Protein AF-A0A3B0MJL7-F1 (afdb_monomer_lite)

pLDDT: mean 82.24, std 12.39, range [51.03, 96.12]

Foldseek 3Di:
DVVVVVVVVVVVVVVVCCVPVNDPPDPDDDPDDDPVRVVVVVVVVVVVVCCVVPVPVVVVVVVVVVVVVVVVVVVVVVVVPD

Structure (mmCIF, N/CA/C/O backbone):
data_AF-A0A3B0MJL7-F1
#
_entry.id   AF-A0A3B0MJL7-F1
#
loop_
_atom_site.group_PDB
_atom_site.id
_atom_site.type_symbol
_atom_site.label_atom_id
_atom_site.label_alt_id
_atom_site.label_comp_id
_atom_site.label_asym_id
_atom_site.label_entity_id
_atom_site.label_seq_id
_atom_site.pdbx_PDB_ins_code
_atom_site.Cartn_x
_atom_site.Cartn_y
_atom_site.Cartn_z
_atom_site.occupancy
_atom_site.B_iso_or_equiv
_atom_site.auth_seq_id
_atom_site.auth_comp_id
_atom_site.auth_asym_id
_atom_site.auth_atom_id
_atom_site.pdbx_PDB_model_num
ATOM 1 N N . MET A 1 1 ? 17.879 2.313 1.517 1.00 71.81 1 MET A N 1
ATOM 2 C CA . MET A 1 1 ? 16.622 1.680 1.054 1.00 71.81 1 MET A CA 1
ATOM 3 C C . MET A 1 1 ? 15.882 0.970 2.191 1.00 71.81 1 MET A C 1
ATOM 5 O O . MET A 1 1 ? 14.713 1.259 2.385 1.00 71.81 1 MET A O 1
ATOM 9 N N . VAL A 1 2 ? 16.551 0.137 3.002 1.00 90.75 2 VAL A N 1
ATOM 10 C CA . VAL A 1 2 ? 15.909 -0.627 4.099 1.00 90.75 2 VAL A CA 1
ATOM 11 C C . VAL A 1 2 ? 15.300 0.256 5.196 1.00 90.75 2 VAL A C 1
ATOM 13 O O . VAL A 1 2 ? 14.169 0.012 5.598 1.00 90.75 2 VAL A O 1
ATOM 16 N N . PHE A 1 3 ? 15.985 1.325 5.623 1.00 91.38 3 PHE A N 1
ATOM 17 C CA . PHE A 1 3 ? 15.465 2.216 6.671 1.00 91.38 3 PHE A CA 1
ATOM 18 C C . PHE A 1 3 ? 14.083 2.804 6.341 1.00 91.38 3 PHE A C 1
ATOM 20 O O . PHE A 1 3 ? 13.239 2.872 7.223 1.00 91.38 3 PHE A O 1
ATOM 27 N N . GLY A 1 4 ? 13.809 3.150 5.076 1.00 90.56 4 GLY A N 1
ATOM 28 C CA . GLY A 1 4 ? 12.499 3.680 4.673 1.00 90.56 4 GLY A CA 1
ATOM 29 C C . GLY A 1 4 ? 11.361 2.668 4.845 1.00 90.56 4 GLY A C 1
ATOM 30 O O . GLY A 1 4 ? 10.291 3.023 5.327 1.00 90.56 4 GLY A O 1
ATOM 31 N N . VAL A 1 5 ? 11.614 1.392 4.531 1.00 95.19 5 VAL A N 1
ATOM 32 C CA . VAL A 1 5 ? 10.640 0.306 4.744 1.00 95.19 5 VAL A CA 1
ATOM 33 C C . VAL A 1 5 ? 10.438 0.037 6.238 1.00 95.19 5 VAL A C 1
ATOM 35 O O . VAL A 1 5 ? 9.314 -0.218 6.669 1.00 95.19 5 VAL A O 1
ATOM 38 N N . VAL A 1 6 ? 11.504 0.146 7.039 1.00 95.12 6 VAL A N 1
ATOM 39 C CA . VAL A 1 6 ? 11.428 0.001 8.501 1.00 95.12 6 VAL A CA 1
ATOM 40 C C . VAL A 1 6 ? 10.536 1.088 9.106 1.00 95.12 6 VAL A C 1
ATOM 42 O O . VAL A 1 6 ? 9.615 0.754 9.846 1.00 95.12 6 VAL A O 1
ATOM 45 N N . PHE A 1 7 ? 10.734 2.361 8.745 1.00 94.50 7 PHE A N 1
ATOM 46 C CA . PHE A 1 7 ? 9.879 3.456 9.224 1.00 94.50 7 PHE A CA 1
ATOM 47 C C . PHE A 1 7 ? 8.421 3.293 8.777 1.00 94.50 7 PHE A C 1
ATOM 49 O O . PHE A 1 7 ? 7.529 3.334 9.618 1.00 94.50 7 PHE A O 1
ATOM 56 N N . ALA A 1 8 ? 8.177 2.986 7.497 1.00 93.00 8 ALA A N 1
ATOM 57 C CA . ALA A 1 8 ? 6.823 2.752 6.986 1.00 93.00 8 ALA A CA 1
ATOM 58 C C . ALA A 1 8 ? 6.089 1.628 7.742 1.00 93.00 8 ALA A C 1
ATOM 60 O O . ALA A 1 8 ? 4.890 1.723 7.997 1.00 93.00 8 ALA A O 1
ATOM 61 N N . SER A 1 9 ? 6.814 0.574 8.130 1.00 94.69 9 SER A N 1
ATOM 62 C CA . SER A 1 9 ? 6.251 -0.525 8.921 1.00 94.69 9 SER A CA 1
ATOM 63 C C . SER A 1 9 ? 5.882 -0.077 10.337 1.00 94.69 9 SER A C 1
ATOM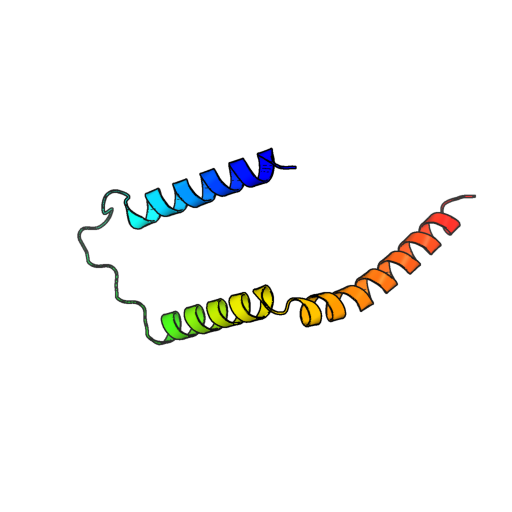 65 O O . SER A 1 9 ? 4.823 -0.451 10.836 1.00 94.69 9 SER A O 1
ATOM 67 N N . ILE A 1 10 ? 6.726 0.737 10.981 1.00 95.56 10 ILE A N 1
ATOM 68 C CA . ILE A 1 10 ? 6.469 1.269 12.327 1.00 95.56 10 ILE A CA 1
ATOM 69 C C . ILE A 1 10 ? 5.230 2.173 12.320 1.00 95.56 10 ILE A C 1
ATOM 71 O O . ILE A 1 10 ? 4.348 1.975 13.154 1.00 95.56 10 ILE A O 1
ATOM 75 N N . ASP A 1 11 ? 5.124 3.103 11.367 1.00 92.62 11 ASP A N 1
ATOM 76 C CA . ASP A 1 11 ? 3.970 4.009 11.262 1.00 92.62 11 ASP A CA 1
ATOM 77 C C . ASP A 1 11 ? 2.668 3.245 10.975 1.00 92.62 11 ASP A C 1
ATOM 79 O O . ASP A 1 11 ? 1.640 3.504 11.604 1.00 92.62 11 ASP A O 1
ATOM 83 N N . ALA A 1 12 ? 2.710 2.249 10.082 1.00 92.00 12 ALA A N 1
ATOM 84 C CA . ALA A 1 12 ? 1.555 1.399 9.792 1.00 92.00 12 ALA A CA 1
ATOM 85 C C . ALA A 1 12 ? 1.084 0.617 11.033 1.00 92.00 12 ALA A C 1
ATOM 87 O O . ALA A 1 12 ? -0.119 0.531 11.297 1.00 92.00 12 ALA A O 1
ATOM 88 N N . LEU A 1 13 ? 2.022 0.077 11.821 1.00 92.19 13 LEU A N 1
ATOM 89 C CA . LEU A 1 13 ? 1.714 -0.624 13.070 1.00 92.19 13 LEU A CA 1
ATOM 90 C C . LEU A 1 13 ? 1.163 0.323 14.136 1.00 92.19 13 LEU A C 1
ATOM 92 O O . LEU A 1 13 ? 0.173 -0.008 14.789 1.00 92.19 13 LEU A O 1
ATOM 96 N N . TRP A 1 14 ? 1.770 1.498 14.302 1.00 91.75 14 TRP A N 1
ATOM 97 C CA . TRP A 1 14 ? 1.321 2.495 15.268 1.00 91.75 14 TRP A CA 1
ATOM 98 C C . TRP A 1 14 ? -0.099 2.985 14.951 1.00 91.75 14 TRP A C 1
ATOM 100 O O . TRP A 1 14 ? -0.949 3.021 15.842 1.00 91.75 14 TRP A O 1
ATOM 110 N N . MET A 1 15 ? -0.403 3.232 13.671 1.00 90.69 15 MET A N 1
ATOM 111 C CA . MET A 1 15 ? -1.751 3.573 13.207 1.00 90.69 15 MET A CA 1
ATOM 112 C C . MET A 1 15 ? -2.763 2.462 13.526 1.00 90.69 15 MET A C 1
ATOM 114 O O . MET A 1 15 ? -3.833 2.742 14.067 1.00 90.69 15 MET A O 1
ATOM 118 N N . MET A 1 16 ? -2.435 1.197 13.234 1.00 89.31 16 MET A N 1
ATOM 119 C CA . MET A 1 16 ? -3.310 0.054 13.530 1.00 89.31 16 MET A CA 1
ATOM 120 C C . MET A 1 16 ? -3.602 -0.050 15.033 1.00 89.31 16 MET A C 1
ATOM 122 O O . MET A 1 16 ? -4.753 -0.216 15.440 1.00 89.31 16 MET A O 1
ATOM 126 N N . GLN A 1 17 ? -2.571 0.087 15.869 1.00 86.56 17 GLN A N 1
ATOM 127 C CA . GLN A 1 17 ? -2.719 0.044 17.322 1.00 86.56 17 GLN A CA 1
ATOM 128 C C . GLN A 1 17 ? -3.604 1.185 17.828 1.00 86.56 1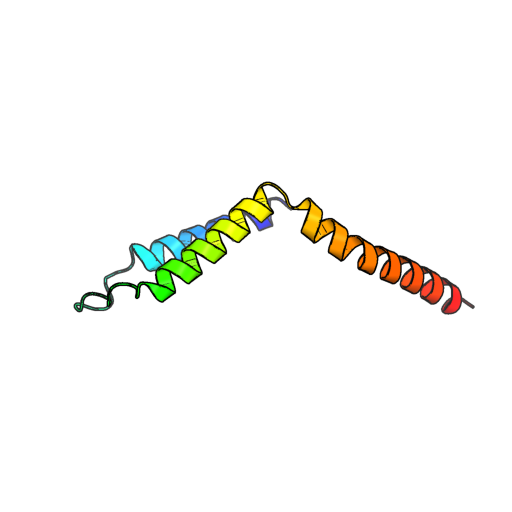7 GLN A C 1
ATOM 130 O O . GLN A 1 17 ? -4.520 0.949 18.612 1.00 86.56 17 GLN A O 1
ATOM 135 N N . GLN A 1 18 ? -3.392 2.406 17.339 1.00 84.38 18 GLN A N 1
ATOM 136 C CA . GLN A 1 18 ? -4.174 3.568 17.752 1.00 84.38 18 GLN A CA 1
ATOM 137 C C . GLN A 1 18 ? -5.652 3.466 17.337 1.00 84.38 18 GLN A C 1
ATOM 139 O O . GLN A 1 18 ? -6.527 3.851 18.110 1.00 84.38 18 GLN A O 1
ATOM 144 N N . VAL A 1 19 ? -5.940 2.955 16.137 1.00 83.88 19 VAL A N 1
ATOM 145 C CA . VAL A 1 19 ? -7.309 2.866 15.600 1.00 83.88 19 VAL A CA 1
ATOM 146 C C . VAL A 1 19 ? -8.114 1.738 16.249 1.00 83.88 19 V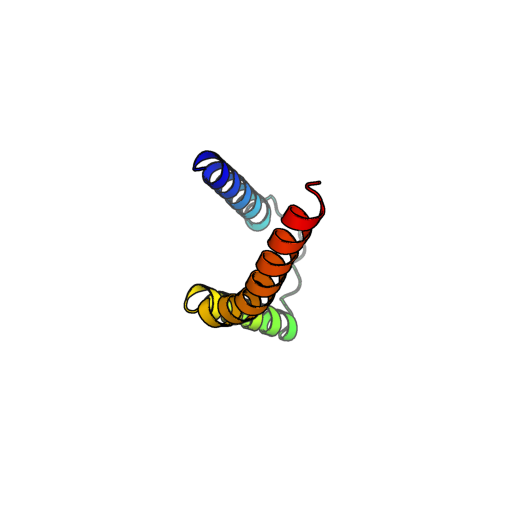AL A C 1
ATOM 148 O O . VAL A 1 19 ? -9.286 1.945 16.557 1.00 83.88 19 VAL A O 1
ATOM 151 N N . TYR A 1 20 ? -7.511 0.565 16.472 1.00 77.75 20 TYR A N 1
ATOM 152 C CA . TYR A 1 20 ? -8.228 -0.613 16.984 1.00 77.75 20 TYR A CA 1
ATOM 153 C C . TYR A 1 20 ? -8.132 -0.795 18.504 1.00 77.75 20 TYR A C 1
ATOM 155 O O . TYR A 1 20 ? -9.070 -1.310 19.106 1.00 77.75 20 TYR A O 1
ATOM 163 N N . TYR A 1 21 ? -7.020 -0.390 19.124 1.00 72.06 21 TYR A N 1
ATOM 164 C CA . TYR A 1 21 ? -6.750 -0.583 20.558 1.00 72.06 21 TYR A CA 1
ATOM 165 C C . TYR A 1 21 ? -6.690 0.730 21.349 1.00 72.06 21 TYR A C 1
ATOM 167 O O . TYR A 1 21 ? -6.476 0.709 22.562 1.00 72.06 21 TYR A O 1
ATOM 175 N N . GLY A 1 22 ? -6.872 1.877 20.688 1.00 64.62 22 GLY A N 1
ATOM 176 C CA . GLY A 1 22 ? -7.041 3.155 21.368 1.00 64.62 22 GLY A CA 1
ATOM 177 C C . GLY A 1 22 ? -8.264 3.140 22.286 1.00 64.62 22 GLY A C 1
ATOM 178 O O . GLY A 1 22 ? -9.239 2.428 22.043 1.00 64.62 22 GLY A O 1
ATOM 179 N N . THR A 1 23 ? -8.222 3.935 23.355 1.00 58.72 23 THR A N 1
ATOM 180 C CA . THR A 1 23 ? -9.341 4.115 24.287 1.00 58.72 23 THR A CA 1
ATOM 181 C C . THR A 1 23 ? -10.624 4.395 23.508 1.00 58.72 23 THR A C 1
ATOM 183 O O . THR A 1 23 ? -10.640 5.287 22.658 1.00 58.72 23 THR A O 1
ATOM 186 N N . ALA A 1 24 ? -11.692 3.637 23.786 1.00 58.78 24 ALA A N 1
ATOM 187 C CA . ALA A 1 24 ? -12.974 3.792 23.108 1.00 58.78 24 ALA A CA 1
ATOM 188 C C . ALA A 1 24 ? -13.458 5.242 23.253 1.00 58.78 24 ALA A C 1
ATOM 190 O O . ALA A 1 24 ? -13.955 5.653 24.298 1.00 58.78 24 ALA A O 1
ATOM 191 N N . LYS A 1 25 ? -13.280 6.044 22.198 1.00 57.91 25 LYS A N 1
ATOM 192 C CA . LYS A 1 25 ? -13.622 7.475 22.201 1.00 57.91 25 LYS A CA 1
ATOM 193 C C . LYS A 1 25 ? -15.141 7.704 22.222 1.00 57.91 25 LYS A C 1
ATOM 195 O O . LYS A 1 25 ? -15.591 8.839 22.341 1.00 57.91 25 LYS A O 1
ATOM 200 N N . SER A 1 26 ? -15.935 6.641 22.088 1.00 54.88 26 SER A N 1
ATOM 201 C CA . SER A 1 26 ? -17.389 6.688 22.145 1.00 54.88 26 SER A CA 1
ATOM 202 C C . SER A 1 26 ? -17.944 5.467 22.873 1.00 54.88 26 SER A C 1
ATOM 204 O O . SER A 1 26 ? -17.609 4.335 22.544 1.00 54.88 26 SER A O 1
ATOM 206 N N . GLU A 1 27 ? -18.825 5.719 23.838 1.00 56.25 27 GLU A N 1
ATOM 207 C CA . GLU A 1 27 ? -19.623 4.726 24.572 1.00 56.25 27 GLU A CA 1
ATOM 208 C C . GLU A 1 27 ? -20.763 4.143 23.705 1.00 56.25 27 GLU A C 1
ATOM 210 O O . GLU A 1 27 ? -21.414 3.168 24.071 1.00 56.25 27 GLU A O 1
ATOM 215 N N . LYS A 1 28 ? -21.008 4.728 22.521 1.00 55.50 28 LYS A N 1
ATOM 216 C CA . LYS A 1 28 ? -21.983 4.237 21.543 1.00 55.50 28 LYS A CA 1
ATOM 217 C C . LYS A 1 28 ? -21.334 3.240 20.592 1.00 55.50 28 LYS A C 1
ATOM 219 O O . LYS A 1 28 ? -20.308 3.534 19.983 1.00 55.50 28 LYS A O 1
ATOM 224 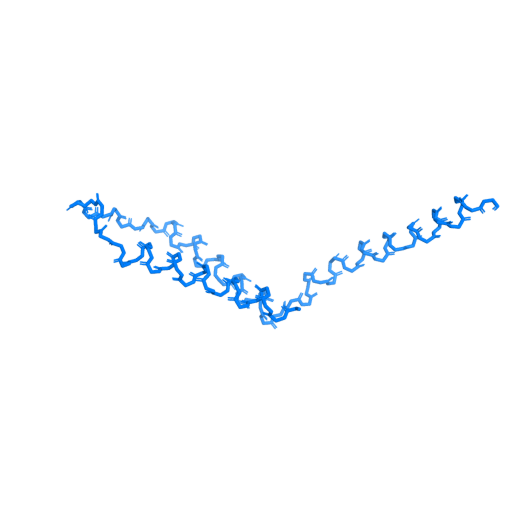N N . ALA A 1 29 ? -21.994 2.095 20.414 1.00 60.22 29 ALA A N 1
ATOM 225 C CA . ALA A 1 29 ? -21.652 1.133 19.377 1.00 60.22 29 ALA A CA 1
ATOM 226 C C . ALA A 1 29 ? -21.585 1.842 18.016 1.00 60.22 29 ALA A C 1
ATOM 228 O O . ALA A 1 29 ? -22.538 2.510 17.604 1.00 60.22 29 ALA A O 1
ATOM 229 N N . LEU A 1 30 ? -20.443 1.715 17.340 1.00 66.06 30 LEU A N 1
ATOM 230 C CA . LEU A 1 30 ? -20.290 2.168 15.964 1.00 66.06 30 LEU A CA 1
ATOM 231 C C . LEU A 1 30 ? -21.364 1.468 15.114 1.00 66.06 30 LEU A C 1
ATOM 233 O O . LEU A 1 30 ? -21.558 0.258 15.280 1.00 66.06 30 LEU A O 1
ATOM 237 N N . PRO A 1 31 ? -22.095 2.196 14.249 1.00 67.19 31 PRO A N 1
ATOM 238 C CA . PRO A 1 31 ? -23.077 1.573 13.375 1.00 67.19 31 PRO A CA 1
ATOM 239 C C . PRO A 1 31 ? -22.394 0.475 12.559 1.00 67.19 31 PRO A C 1
ATOM 241 O O . PRO A 1 31 ? -21.294 0.668 12.040 1.00 67.19 31 PRO A O 1
ATOM 244 N N . ALA A 1 32 ? -23.035 -0.692 12.492 1.00 71.12 32 ALA A N 1
ATOM 245 C CA . ALA A 1 32 ? -22.526 -1.798 11.699 1.00 71.12 32 ALA A CA 1
ATOM 246 C C . ALA A 1 32 ? -22.382 -1.353 10.238 1.00 71.12 32 ALA A C 1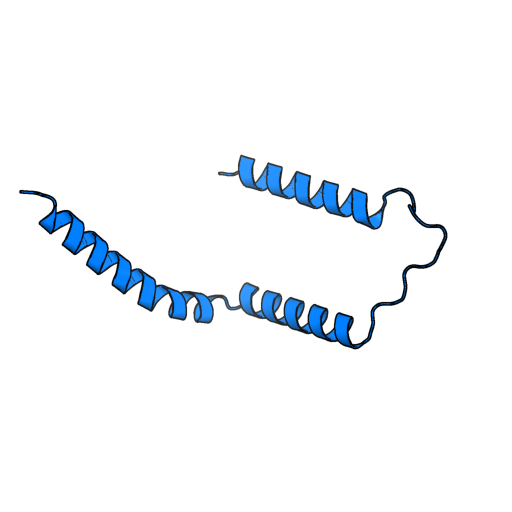
ATOM 248 O O . ALA A 1 32 ? -23.249 -0.646 9.717 1.00 71.12 32 ALA A O 1
ATOM 249 N N . LEU A 1 33 ? -21.287 -1.775 9.600 1.00 76.81 33 LEU A N 1
ATOM 250 C CA . LEU A 1 33 ? -21.024 -1.470 8.197 1.00 76.81 33 LEU A CA 1
ATOM 251 C C . LEU A 1 33 ? -22.227 -1.875 7.347 1.00 76.81 33 LEU A C 1
ATOM 253 O O . LEU A 1 33 ? -22.759 -2.983 7.471 1.00 76.81 33 LEU A O 1
ATOM 257 N N . ASN A 1 34 ? -22.657 -0.971 6.473 1.00 84.62 34 ASN A N 1
ATOM 258 C CA . ASN A 1 34 ? -23.772 -1.248 5.581 1.00 84.62 34 ASN A CA 1
ATOM 259 C C . ASN A 1 34 ? -23.350 -2.334 4.573 1.00 84.62 34 ASN A C 1
ATOM 261 O O . ASN A 1 34 ? -22.195 -2.373 4.148 1.00 84.62 34 ASN A O 1
ATOM 265 N N . GLY A 1 35 ? -24.266 -3.200 4.125 1.00 88.81 35 GLY A N 1
ATOM 266 C CA . GLY A 1 35 ? -23.937 -4.278 3.178 1.00 88.81 35 GLY A CA 1
ATOM 267 C C . GLY A 1 35 ? -23.254 -3.776 1.895 1.00 88.81 35 GLY A C 1
ATOM 268 O O . GLY A 1 35 ? -22.417 -4.468 1.320 1.00 88.81 35 GLY A O 1
ATOM 269 N N . ARG A 1 36 ? -23.539 -2.530 1.489 1.00 90.88 36 ARG A N 1
ATOM 270 C CA . ARG A 1 36 ? -22.845 -1.846 0.384 1.00 90.88 36 ARG A CA 1
ATOM 271 C C . ARG A 1 36 ? -21.382 -1.519 0.693 1.00 90.88 36 ARG A C 1
ATOM 273 O O . ARG A 1 36 ? -20.540 -1.690 -0.179 1.00 90.88 36 ARG A O 1
ATOM 280 N N . GLU A 1 37 ? -21.077 -1.065 1.906 1.00 91.56 37 GLU A N 1
ATOM 281 C CA . GLU A 1 37 ? -19.710 -0.729 2.326 1.00 91.56 37 GLU A CA 1
ATOM 282 C C . GLU A 1 37 ? -18.843 -1.985 2.365 1.00 91.56 37 GLU A C 1
ATOM 284 O O . GLU A 1 37 ? -17.741 -1.991 1.823 1.00 91.56 37 GLU A O 1
ATOM 289 N N . VAL A 1 38 ? -19.382 -3.083 2.907 1.00 91.50 38 VAL A N 1
ATOM 290 C CA . VAL A 1 38 ? -18.703 -4.385 2.907 1.00 91.50 38 VAL A CA 1
ATOM 291 C C . VAL A 1 38 ? -18.450 -4.869 1.480 1.00 91.50 38 VAL A C 1
ATOM 293 O O . VAL A 1 38 ? -17.347 -5.317 1.184 1.00 91.50 38 VAL A O 1
ATOM 296 N N . LEU A 1 39 ? -19.425 -4.736 0.573 1.00 94.88 39 LEU A N 1
ATOM 297 C CA . LEU A 1 39 ? -19.265 -5.122 -0.833 1.00 94.88 39 LEU A CA 1
ATOM 298 C C . LEU A 1 39 ? -18.153 -4.308 -1.519 1.00 94.88 39 LEU A C 1
ATOM 300 O O . LEU A 1 39 ? -17.313 -4.889 -2.208 1.00 94.88 39 LEU A O 1
ATOM 304 N N . VAL A 1 40 ? -18.094 -2.991 -1.293 1.00 95.00 40 VAL A N 1
ATOM 305 C CA . VAL A 1 40 ? -17.025 -2.125 -1.826 1.00 95.00 40 VAL A CA 1
ATOM 306 C C . VAL A 1 40 ? -15.659 -2.516 -1.258 1.00 95.00 40 VAL A C 1
ATOM 308 O O . VAL A 1 40 ? -14.716 -2.688 -2.030 1.00 95.00 40 VAL A O 1
ATOM 311 N N . LEU A 1 41 ? -15.549 -2.715 0.061 1.00 94.44 41 LEU A N 1
ATOM 312 C CA . LEU A 1 41 ? -14.300 -3.131 0.710 1.00 94.44 41 LEU A CA 1
ATOM 313 C C . LEU A 1 41 ? -13.824 -4.497 0.207 1.00 94.44 41 LEU A C 1
ATOM 315 O O . LEU A 1 41 ? -12.643 -4.659 -0.090 1.00 94.44 41 LEU A O 1
ATOM 319 N N . LEU A 1 42 ? -14.735 -5.461 0.066 1.00 95.62 42 LEU A N 1
ATOM 320 C CA . LEU A 1 42 ? -14.427 -6.800 -0.438 1.00 95.62 42 LEU A CA 1
ATOM 321 C C . LEU A 1 42 ? -13.973 -6.731 -1.900 1.00 95.62 42 LEU A C 1
ATOM 323 O O . LEU A 1 42 ? -12.953 -7.315 -2.252 1.00 95.62 42 LEU A O 1
ATOM 327 N N . THR A 1 43 ? -14.672 -5.960 -2.736 1.00 95.88 43 THR A N 1
ATOM 328 C CA . THR A 1 43 ? -14.291 -5.758 -4.144 1.00 95.88 43 THR A CA 1
ATOM 329 C C . THR A 1 43 ? -12.893 -5.158 -4.252 1.00 95.88 43 THR A C 1
ATOM 331 O O . THR A 1 43 ? -12.073 -5.643 -5.030 1.00 95.88 43 THR A O 1
ATOM 334 N N . LEU A 1 44 ? -12.598 -4.137 -3.444 1.00 95.38 44 LEU A N 1
ATOM 335 C CA . LEU A 1 44 ? -11.289 -3.491 -3.418 1.00 95.38 44 LEU A CA 1
ATOM 336 C C . LEU A 1 44 ? -10.202 -4.453 -2.926 1.00 95.38 44 LEU A C 1
ATOM 338 O O . LEU A 1 44 ? -9.151 -4.553 -3.554 1.00 95.38 44 LEU A O 1
ATOM 342 N N . ALA A 1 45 ? -10.459 -5.203 -1.853 1.00 95.56 45 ALA A N 1
ATOM 343 C CA . ALA A 1 45 ? -9.534 -6.207 -1.337 1.00 95.56 45 ALA A CA 1
ATOM 344 C C . ALA A 1 45 ? -9.244 -7.301 -2.374 1.00 95.56 45 ALA A C 1
ATOM 346 O O . ALA A 1 45 ? -8.086 -7.653 -2.585 1.00 95.56 45 ALA A O 1
ATOM 347 N N . LEU A 1 46 ? -10.270 -7.798 -3.070 1.00 96.12 46 LEU A N 1
ATOM 348 C CA . LEU A 1 46 ? -10.118 -8.792 -4.133 1.00 96.12 46 LEU A CA 1
ATOM 349 C C . LEU A 1 46 ? -9.272 -8.233 -5.279 1.00 96.12 46 LEU A C 1
ATOM 351 O O . LEU A 1 46 ? -8.353 -8.907 -5.741 1.00 96.12 46 LEU A O 1
ATOM 355 N N . LEU A 1 47 ? -9.521 -6.989 -5.691 1.00 93.69 47 LEU A N 1
ATOM 356 C CA . LEU A 1 47 ? -8.740 -6.323 -6.730 1.00 93.69 47 LEU A CA 1
ATOM 357 C C . LEU A 1 47 ? -7.269 -6.154 -6.319 1.00 93.69 47 LEU A C 1
ATOM 359 O O . LEU A 1 47 ? -6.383 -6.407 -7.131 1.00 93.69 47 LEU A O 1
ATOM 363 N N . LEU A 1 48 ? -7.000 -5.798 -5.057 1.00 93.88 48 LEU A N 1
ATOM 364 C CA . LEU A 1 48 ? -5.642 -5.727 -4.507 1.00 93.88 48 LEU A CA 1
ATOM 365 C C . LEU A 1 48 ? -4.957 -7.095 -4.474 1.00 93.88 48 LEU A C 1
ATOM 367 O O . LEU A 1 48 ? -3.778 -7.184 -4.803 1.00 93.88 48 LEU A O 1
ATOM 371 N N . VAL A 1 49 ? -5.676 -8.159 -4.106 1.00 95.06 49 VAL A N 1
ATOM 372 C CA . VAL A 1 49 ? -5.140 -9.527 -4.121 1.00 95.06 49 VAL A CA 1
ATOM 373 C C . VAL A 1 49 ? -4.805 -9.939 -5.553 1.00 95.06 49 VAL A C 1
ATOM 375 O O . VAL A 1 49 ? -3.675 -10.339 -5.816 1.00 95.06 49 VAL A O 1
ATOM 378 N N . VAL A 1 50 ? -5.732 -9.776 -6.502 1.00 93.31 50 VAL A N 1
ATOM 379 C CA . VAL A 1 50 ? -5.487 -10.074 -7.924 1.00 93.31 50 VAL A CA 1
ATOM 380 C C . VAL A 1 50 ? -4.291 -9.281 -8.447 1.00 93.31 50 VAL A C 1
ATOM 382 O O . VAL A 1 50 ? -3.429 -9.856 -9.102 1.00 93.31 50 VAL A O 1
ATOM 385 N N . LEU A 1 51 ? -4.192 -7.994 -8.108 1.00 91.62 51 LEU A N 1
ATOM 386 C CA . LEU A 1 51 ? -3.069 -7.148 -8.501 1.00 91.62 51 LEU A CA 1
ATOM 387 C C . LEU A 1 51 ? -1.745 -7.587 -7.857 1.00 91.62 51 LEU A C 1
ATOM 389 O O . LEU A 1 51 ? -0.705 -7.544 -8.508 1.00 91.62 51 LEU A O 1
ATOM 393 N N . GLY A 1 52 ? -1.777 -8.025 -6.598 1.00 91.38 52 GLY A N 1
ATOM 394 C CA . GLY A 1 52 ? -0.609 -8.525 -5.876 1.00 91.38 52 GLY A CA 1
ATOM 395 C C . GLY A 1 52 ? -0.086 -9.853 -6.430 1.00 91.38 52 GLY A C 1
ATOM 396 O O . GLY A 1 52 ? 1.125 -10.042 -6.506 1.00 91.38 52 GLY A O 1
ATOM 397 N N . PHE A 1 53 ? -0.979 -10.751 -6.859 1.00 93.00 53 PHE A N 1
ATOM 398 C CA . PHE A 1 53 ? -0.605 -12.022 -7.491 1.00 93.00 53 PHE A CA 1
ATOM 399 C C . PHE A 1 53 ? -0.243 -11.863 -8.976 1.00 93.00 53 PHE A C 1
ATOM 401 O O . PHE A 1 53 ? 0.694 -12.507 -9.447 1.00 93.00 53 PHE A O 1
ATOM 408 N N . TYR A 1 54 ? -0.961 -11.015 -9.719 1.00 91.12 54 TYR A N 1
ATOM 409 C CA . TYR A 1 54 ? -0.763 -10.798 -11.152 1.00 91.12 54 TYR A CA 1
ATOM 410 C C . TYR A 1 54 ? -0.674 -9.298 -11.498 1.00 91.12 54 TYR A C 1
ATOM 412 O O . TYR A 1 54 ? -1.614 -8.721 -12.046 1.00 91.12 54 TYR A O 1
ATOM 420 N N . PRO A 1 55 ? 0.478 -8.647 -11.231 1.00 86.44 55 PRO A N 1
ATOM 421 C CA . PRO A 1 55 ? 0.676 -7.224 -11.523 1.00 86.44 55 PRO A CA 1
ATOM 422 C C . PRO A 1 55 ? 0.902 -6.928 -13.013 1.00 86.44 55 PRO A C 1
ATOM 424 O O . PRO A 1 55 ? 0.844 -5.773 -13.436 1.00 86.44 55 PRO A O 1
ATOM 427 N N . GLN A 1 56 ? 1.167 -7.960 -13.821 1.00 81.50 56 GLN A N 1
ATOM 428 C CA . GLN A 1 56 ? 1.525 -7.849 -15.240 1.00 81.50 56 GLN A CA 1
ATOM 429 C C . GLN A 1 56 ? 0.545 -7.001 -16.081 1.00 81.50 56 GLN A C 1
ATOM 431 O O . GLN A 1 56 ? 1.037 -6.115 -16.769 1.00 81.50 56 GLN A O 1
ATOM 436 N N . PRO A 1 57 ? -0.797 -7.131 -15.991 1.00 82.12 57 PRO A N 1
ATOM 437 C CA . PRO A 1 57 ? -1.729 -6.365 -16.833 1.00 82.12 57 PRO A CA 1
ATO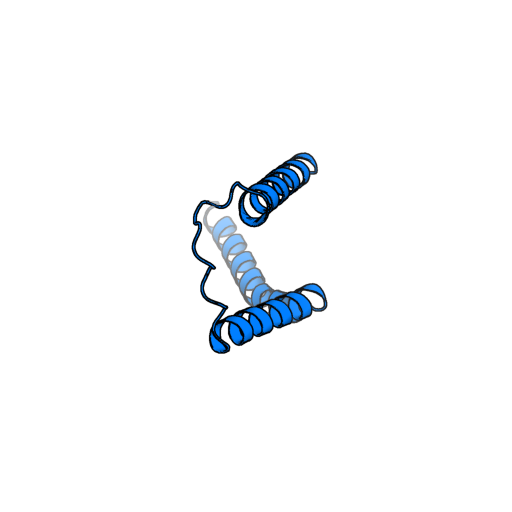M 438 C C . PRO A 1 57 ? -1.636 -4.854 -16.611 1.00 82.12 57 PRO A C 1
ATOM 440 O O . PRO A 1 57 ? -1.726 -4.058 -17.549 1.00 82.12 57 PRO A O 1
ATOM 443 N N . VAL A 1 58 ? -1.446 -4.453 -15.352 1.00 84.75 58 VAL A N 1
ATOM 444 C CA . VAL A 1 58 ? -1.301 -3.043 -14.978 1.00 84.75 58 VAL A CA 1
ATOM 445 C C . VAL A 1 58 ? 0.054 -2.517 -15.433 1.00 84.75 58 VAL A C 1
ATOM 447 O O . VAL A 1 58 ? 0.143 -1.407 -15.960 1.00 84.75 58 VAL A O 1
ATOM 450 N N . LEU A 1 59 ? 1.101 -3.332 -15.288 1.00 82.12 59 LEU A N 1
ATOM 451 C CA . LEU A 1 59 ? 2.432 -2.985 -15.771 1.00 82.12 59 LEU A CA 1
ATOM 452 C C . LEU A 1 59 ? 2.462 -2.861 -17.296 1.00 82.12 59 LEU A C 1
ATOM 454 O O . LEU A 1 59 ? 3.000 -1.881 -17.788 1.00 82.12 59 LEU A O 1
ATOM 458 N N . ASP A 1 60 ? 1.858 -3.780 -18.044 1.00 83.25 60 ASP A N 1
ATOM 459 C CA . ASP A 1 60 ? 1.856 -3.772 -19.512 1.00 83.25 60 ASP A CA 1
ATOM 460 C C . ASP A 1 60 ? 1.082 -2.581 -20.086 1.00 83.25 60 ASP A C 1
ATOM 462 O O . ASP A 1 60 ? 1.540 -1.938 -21.030 1.00 83.25 60 ASP A O 1
ATOM 466 N N . THR A 1 61 ? -0.031 -2.201 -19.452 1.00 82.19 61 THR A N 1
ATOM 467 C CA . THR A 1 61 ? -0.755 -0.967 -19.800 1.00 82.19 61 THR A CA 1
ATOM 468 C C . THR A 1 61 ? 0.130 0.271 -19.603 1.00 82.19 61 THR A C 1
ATOM 470 O O . THR A 1 61 ? 0.144 1.168 -20.446 1.00 82.19 61 THR A O 1
ATOM 473 N N . SER A 1 62 ? 0.898 0.312 -18.509 1.00 80.88 62 SER A N 1
ATOM 474 C CA . SER A 1 62 ? 1.809 1.422 -18.200 1.00 80.88 62 SER A CA 1
ATOM 475 C C . SER A 1 62 ? 3.051 1.444 -19.101 1.00 80.88 62 SER A C 1
ATOM 477 O O . SER A 1 62 ? 3.471 2.515 -19.542 1.00 80.88 62 SER A O 1
ATOM 479 N N . LYS A 1 63 ? 3.621 0.276 -19.432 1.00 77.62 63 LYS A N 1
ATOM 480 C CA . LYS A 1 63 ? 4.827 0.133 -20.267 1.00 77.62 63 LYS A CA 1
ATOM 481 C C . LYS A 1 63 ? 4.682 0.838 -21.613 1.00 77.62 63 LYS A C 1
ATOM 483 O O . LYS A 1 63 ? 5.580 1.583 -21.986 1.00 77.62 63 LYS A O 1
ATOM 488 N N . ASN A 1 64 ? 3.534 0.700 -22.276 1.00 76.94 64 ASN A N 1
ATOM 489 C CA . ASN A 1 64 ? 3.264 1.357 -23.563 1.00 76.94 64 ASN A CA 1
ATOM 490 C C . ASN A 1 64 ? 3.439 2.887 -23.493 1.00 76.94 64 ASN A C 1
ATOM 492 O O . ASN A 1 64 ? 3.986 3.524 -24.398 1.00 76.94 64 ASN A O 1
ATOM 496 N N . VAL A 1 65 ? 2.988 3.489 -22.390 1.00 81.19 65 VAL A N 1
ATOM 497 C CA . VAL A 1 65 ? 3.126 4.929 -22.155 1.00 81.19 65 VAL A CA 1
ATOM 498 C C . VAL A 1 65 ? 4.558 5.268 -21.743 1.00 81.19 65 VAL A C 1
ATOM 500 O O . VAL A 1 65 ? 5.125 6.234 -22.246 1.00 81.19 65 VAL A O 1
ATOM 503 N N . MET A 1 66 ? 5.173 4.463 -20.875 1.00 84.06 66 MET A N 1
ATOM 504 C CA . MET A 1 66 ? 6.561 4.652 -20.434 1.00 84.06 66 MET A CA 1
ATOM 505 C C . MET A 1 66 ? 7.556 4.616 -21.603 1.00 84.06 66 MET A C 1
ATOM 507 O O . MET A 1 66 ? 8.432 5.475 -21.672 1.00 84.06 66 MET A O 1
ATOM 511 N N . GLU A 1 67 ? 7.405 3.690 -22.551 1.00 79.44 67 GLU A N 1
ATOM 512 C CA . GLU A 1 67 ? 8.235 3.618 -23.763 1.00 79.44 67 GLU A CA 1
ATOM 513 C C . GLU A 1 67 ? 8.077 4.869 -24.636 1.00 79.44 67 GLU A C 1
ATOM 515 O O . GLU A 1 67 ? 9.064 5.434 -25.118 1.00 79.44 67 GLU A O 1
ATOM 520 N N . SER A 1 68 ? 6.842 5.359 -24.767 1.00 78.75 68 SER A N 1
ATOM 521 C CA . SER A 1 68 ? 6.542 6.599 -25.488 1.00 78.75 68 SER A CA 1
ATOM 522 C C . SER A 1 68 ? 7.184 7.822 -24.816 1.00 78.75 68 SER A C 1
ATOM 524 O O . SER A 1 68 ? 7.720 8.694 -25.496 1.00 78.75 68 SER A O 1
ATOM 526 N N . LEU A 1 69 ? 7.190 7.888 -23.481 1.00 86.50 69 LEU A N 1
ATOM 527 C CA . LEU A 1 69 ? 7.832 8.979 -22.740 1.00 86.50 69 LEU A CA 1
ATOM 528 C C . LEU A 1 69 ? 9.361 8.903 -22.793 1.00 86.50 69 LEU A C 1
ATOM 530 O O . LEU A 1 69 ? 10.017 9.936 -22.922 1.00 86.50 69 LEU A O 1
ATOM 534 N N . HIS A 1 70 ? 9.938 7.702 -22.737 1.00 82.44 70 HIS A N 1
ATOM 535 C CA . HIS A 1 70 ? 11.382 7.508 -22.864 1.00 82.44 70 HIS A CA 1
ATOM 536 C C . HIS A 1 70 ? 11.900 7.948 -24.236 1.00 82.44 70 HIS A C 1
ATOM 538 O O . HIS A 1 70 ? 12.930 8.625 -24.311 1.00 82.44 70 HIS A O 1
ATOM 544 N N . SER A 1 71 ? 11.180 7.619 -25.314 1.00 82.25 71 SER A N 1
ATOM 545 C CA . SER A 1 71 ? 11.560 8.053 -26.660 1.00 82.25 71 SER A CA 1
ATOM 546 C C . SER A 1 71 ? 11.499 9.580 -26.783 1.00 82.25 71 SER A C 1
ATOM 548 O O . SER A 1 71 ? 12.492 10.195 -27.171 1.00 82.25 71 SER A O 1
ATOM 550 N N . LEU A 1 72 ? 10.415 10.216 -26.327 1.00 82.94 72 LEU A N 1
ATOM 551 C CA . LEU A 1 72 ? 10.266 11.676 -26.337 1.00 82.94 72 LEU A CA 1
ATOM 552 C C . LEU A 1 72 ? 11.310 12.400 -25.479 1.00 82.94 72 LEU A C 1
ATOM 554 O O . LEU A 1 72 ? 11.847 13.426 -25.906 1.00 82.94 72 LEU A O 1
ATOM 558 N N . TYR A 1 73 ? 11.630 11.871 -24.297 1.00 85.19 73 TYR A N 1
ATOM 559 C CA . TYR A 1 73 ? 12.676 12.423 -23.439 1.00 85.19 73 TYR A CA 1
ATOM 560 C C . TYR A 1 73 ? 14.053 12.338 -24.114 1.00 85.19 73 TYR A C 1
ATOM 562 O O . TYR A 1 73 ? 14.788 13.325 -24.129 1.00 85.19 73 TYR A O 1
ATOM 570 N N . SER A 1 74 ? 14.383 11.202 -24.741 1.00 80.00 74 SER A N 1
ATOM 571 C CA . SER A 1 74 ? 15.658 11.027 -25.456 1.00 80.00 74 SER A CA 1
ATOM 572 C C . SER A 1 74 ? 15.798 11.960 -26.668 1.00 80.00 74 SER A C 1
ATOM 574 O O . SER A 1 74 ? 16.853 12.567 -26.861 1.00 80.00 74 SER A O 1
ATOM 576 N N . ILE A 1 75 ? 14.714 12.153 -27.429 1.00 81.50 75 ILE A N 1
ATOM 577 C CA . ILE A 1 75 ? 14.661 13.075 -28.571 1.00 81.50 75 ILE A CA 1
ATOM 578 C C . ILE A 1 75 ? 14.843 14.516 -28.081 1.00 81.50 75 ILE A C 1
ATOM 580 O O . ILE A 1 75 ? 15.708 15.233 -28.582 1.00 81.50 75 ILE A O 1
ATOM 584 N N . SER A 1 76 ? 14.107 14.916 -27.041 1.00 77.38 76 SER A N 1
ATOM 585 C CA . SER A 1 76 ? 14.182 16.270 -26.474 1.00 77.38 76 SER A CA 1
ATOM 586 C C . SER A 1 76 ? 15.573 16.593 -25.922 1.00 77.38 76 SER A C 1
ATOM 588 O O . SER A 1 76 ? 16.069 17.701 -26.112 1.00 77.38 76 SER A O 1
ATOM 590 N N . PHE A 1 77 ? 16.239 15.623 -25.289 1.00 75.50 77 PHE A N 1
ATOM 591 C CA . PHE A 1 77 ? 17.605 15.788 -24.788 1.00 75.50 77 PHE A CA 1
ATOM 592 C C . PHE A 1 77 ? 18.627 15.965 -25.924 1.00 75.50 77 PHE A C 1
ATOM 594 O O . PHE A 1 77 ? 19.557 16.757 -25.794 1.00 75.50 77 PHE A O 1
ATOM 601 N N . SER A 1 78 ? 18.441 15.276 -27.057 1.00 66.00 78 SER A N 1
ATOM 602 C CA . SER A 1 78 ? 19.293 15.445 -28.244 1.00 66.00 78 SER A CA 1
ATOM 603 C C . SER A 1 78 ? 19.064 16.775 -28.976 1.00 66.00 78 SER A C 1
ATOM 605 O O . SER A 1 78 ? 20.003 17.327 -29.536 1.00 66.00 78 SER A O 1
ATOM 607 N N . THR A 1 79 ? 17.847 17.328 -28.922 1.00 67.75 79 THR A N 1
ATOM 608 C CA . THR A 1 79 ? 17.502 18.636 -29.510 1.00 67.75 79 THR A CA 1
ATOM 609 C C . THR A 1 79 ? 17.916 19.824 -28.629 1.00 67.75 79 THR A C 1
ATOM 611 O O . THR A 1 79 ? 18.209 20.893 -29.155 1.00 67.75 79 THR A O 1
ATOM 614 N N . LEU A 1 80 ? 17.986 19.658 -27.301 1.00 61.47 80 LEU A N 1
ATOM 615 C CA . LEU A 1 80 ? 18.435 20.695 -26.351 1.00 61.47 80 LEU A CA 1
ATOM 616 C C . LEU A 1 80 ? 19.965 20.801 -26.213 1.00 61.47 80 LEU A C 1
ATOM 618 O O . LEU A 1 80 ? 20.452 21.624 -25.437 1.00 61.47 80 LEU A O 1
ATOM 622 N N . ARG A 1 81 ? 20.723 19.991 -26.956 1.00 51.03 81 ARG A N 1
ATOM 623 C CA . ARG A 1 81 ? 22.183 20.057 -27.032 1.00 51.03 81 ARG A CA 1
ATOM 624 C C . ARG A 1 81 ? 22.602 20.615 -28.405 1.00 51.03 81 ARG A C 1
ATOM 626 O O . ARG A 1 81 ? 22.706 19.822 -29.339 1.00 51.03 81 ARG A O 1
ATOM 633 N N . PRO A 1 82 ? 22.797 21.942 -28.555 1.00 55.59 82 PRO A N 1
ATOM 634 C CA . PRO A 1 82 ? 23.583 22.487 -29.662 1.00 55.59 82 PRO A CA 1
ATOM 635 C C . PRO A 1 82 ? 25.059 22.069 -29.561 1.00 55.59 82 PRO A C 1
ATOM 637 O O . PRO A 1 82 ? 25.535 21.787 -28.432 1.00 55.59 82 PRO A O 1
#

Organism: NCBI:txid235567

Secondary structure (DSSP, 8-state):
-HHHHHHHHHHHHHHHHHHHHS--S-SSPPPPPPHHHHHHHHHHHHHHHHHHH--HHHHHHHHHHHHHHHHHHHHHHHHS--

Radius of gyration: 22.28 Å; chains: 1; bounding box: 48×34×54 Å

Sequence (82 aa):
MVFGVVFASIDALWMMQQVYYGTAKSEKALPALNGREVLVLLTLALLLVVLGFYPQPVLDTSKNVMESLHSLYSISFSTLRP